Protein AF-A0A5K1CY84-F1 (afdb_monomer_lite)

pLDDT: mean 76.16, std 18.31, range [30.34, 94.0]

Sequence (134 aa):
SVDLFIMFSKNDSFKELAASRPLSEIRTTEEAEAMLSANAVKNDQGLDDEGLPDGGDPSRNSASVSLTEAEELERYIGVREEMYKKAKEYDSRIHDFEAAIRRPYFHFRPLEDHQLSNWHNYLDFIEREADFNK

Structure (mmCIF, N/CA/C/O backbone):
data_AF-A0A5K1CY84-F1
#
_entry.id   AF-A0A5K1CY84-F1
#
loop_
_atom_site.group_PDB
_atom_site.id
_atom_site.type_symbol
_atom_site.label_atom_id
_atom_site.label_alt_id
_atom_site.label_comp_id
_atom_site.label_asym_id
_atom_site.label_entity_id
_atom_site.label_seq_id
_atom_site.pdbx_PDB_ins_code
_atom_site.Cartn_x
_atom_site.Cartn_y
_atom_site.Cartn_z
_atom_site.occupancy
_atom_site.B_iso_or_equiv
_atom_site.auth_seq_id
_atom_site.auth_comp_id
_atom_site.auth_asym_id
_atom_site.auth_atom_id
_atom_site.pdbx_PDB_model_num
ATOM 1 N N . SER A 1 1 ? 3.910 6.559 -5.063 1.00 59.72 1 SER A N 1
ATOM 2 C CA . SER A 1 1 ? 3.900 7.621 -4.015 1.00 59.72 1 SER A CA 1
ATOM 3 C C . SER A 1 1 ? 2.490 8.112 -3.649 1.00 59.72 1 SER A C 1
ATOM 5 O O . SER A 1 1 ? 2.267 8.465 -2.497 1.00 59.72 1 SER A O 1
ATOM 7 N N . VAL A 1 2 ? 1.504 8.069 -4.560 1.00 61.00 2 VAL A N 1
ATOM 8 C CA . VAL A 1 2 ? 0.073 8.241 -4.215 1.00 61.00 2 VAL A CA 1
ATOM 9 C C . VAL A 1 2 ? -0.471 7.118 -3.319 1.00 61.00 2 VAL A C 1
ATOM 11 O O . VAL A 1 2 ? -1.311 7.383 -2.464 1.00 61.00 2 VAL A O 1
ATOM 14 N N . ASP A 1 3 ? 0.061 5.900 -3.443 1.00 76.44 3 ASP A N 1
ATOM 15 C CA . ASP A 1 3 ? -0.358 4.748 -2.635 1.00 76.44 3 ASP A CA 1
ATOM 16 C C . ASP A 1 3 ? -0.029 4.919 -1.150 1.00 76.44 3 ASP A C 1
ATOM 18 O O . ASP A 1 3 ? -0.885 4.666 -0.304 1.00 76.44 3 ASP A O 1
ATOM 22 N N . LEU A 1 4 ? 1.143 5.471 -0.818 1.00 76.81 4 LEU A N 1
ATOM 23 C CA . LEU A 1 4 ? 1.508 5.779 0.566 1.00 76.81 4 LEU A CA 1
ATOM 24 C C . LEU A 1 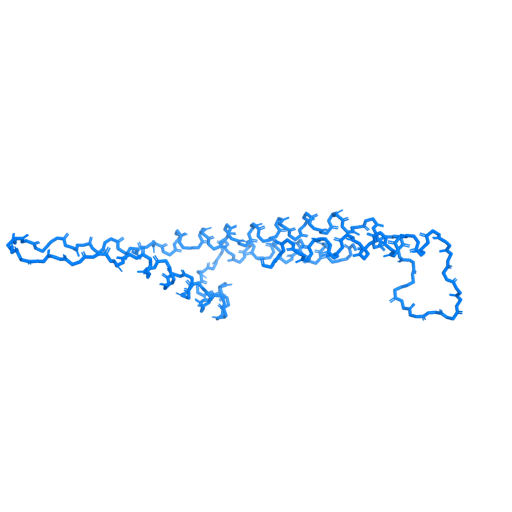4 ? 0.604 6.859 1.180 1.00 76.81 4 LEU A C 1
ATOM 26 O O . LEU A 1 4 ? 0.225 6.748 2.343 1.00 76.81 4 LEU A O 1
ATOM 30 N N . PHE A 1 5 ? 0.213 7.880 0.408 1.00 76.94 5 PHE A N 1
ATOM 31 C CA . PHE A 1 5 ? -0.726 8.909 0.873 1.00 76.94 5 PHE A CA 1
ATOM 32 C C . PHE A 1 5 ? -2.115 8.321 1.150 1.00 76.94 5 PHE A C 1
ATOM 34 O O . PHE A 1 5 ? -2.717 8.612 2.183 1.00 76.94 5 PHE A O 1
ATOM 41 N N . ILE A 1 6 ? -2.602 7.447 0.264 1.00 85.25 6 ILE A N 1
ATOM 42 C CA . ILE A 1 6 ? -3.874 6.741 0.455 1.00 85.25 6 ILE A CA 1
ATOM 43 C C . ILE A 1 6 ? -3.790 5.807 1.668 1.00 85.25 6 ILE A C 1
ATOM 45 O O . ILE A 1 6 ? -4.718 5.786 2.474 1.00 85.25 6 ILE A O 1
ATOM 49 N N . MET A 1 7 ? -2.695 5.059 1.835 1.00 85.56 7 MET A N 1
ATOM 50 C CA . MET A 1 7 ? -2.493 4.187 2.997 1.00 85.56 7 MET A CA 1
ATOM 51 C C . MET A 1 7 ? -2.433 4.978 4.305 1.00 85.56 7 MET A C 1
ATOM 53 O O . MET A 1 7 ? -3.093 4.599 5.269 1.00 85.56 7 MET A O 1
ATOM 57 N N . PHE A 1 8 ? -1.698 6.090 4.335 1.00 86.75 8 PHE A N 1
ATOM 58 C CA . PHE A 1 8 ? -1.613 6.970 5.498 1.00 86.75 8 PHE A CA 1
ATOM 59 C C . PHE A 1 8 ? -2.983 7.558 5.858 1.00 86.75 8 PHE A C 1
ATOM 61 O O . PHE A 1 8 ? -3.431 7.419 6.992 1.00 86.75 8 PHE A O 1
ATOM 68 N N . SER A 1 9 ? -3.701 8.113 4.877 1.00 88.06 9 SER A N 1
ATOM 69 C CA . SER A 1 9 ? -5.043 8.667 5.087 1.00 88.06 9 SER A CA 1
ATOM 70 C C . SER A 1 9 ? -6.042 7.612 5.575 1.00 88.06 9 SER A C 1
ATOM 72 O O . SER A 1 9 ? -6.840 7.887 6.472 1.00 88.06 9 SER A O 1
ATOM 74 N N . LYS A 1 10 ? -5.980 6.386 5.039 1.00 88.81 10 LYS A N 1
ATOM 75 C CA . LYS A 1 10 ? -6.801 5.263 5.515 1.00 88.81 10 LYS A CA 1
ATOM 76 C C . LYS A 1 10 ? -6.452 4.863 6.949 1.00 88.81 10 LYS A C 1
ATOM 78 O O . LYS A 1 10 ? -7.360 4.580 7.724 1.00 88.81 10 LYS A O 1
ATOM 83 N N . ASN A 1 11 ? -5.169 4.850 7.305 1.00 92.25 11 ASN A N 1
ATOM 84 C CA . ASN A 1 11 ? -4.719 4.548 8.661 1.00 92.25 11 ASN A CA 1
ATOM 85 C C . ASN A 1 11 ? -5.176 5.615 9.669 1.00 92.25 11 ASN A C 1
ATOM 87 O O . ASN A 1 11 ? -5.643 5.268 10.750 1.00 92.25 11 ASN A O 1
ATOM 91 N N . ASP A 1 12 ? -5.100 6.896 9.315 1.00 91.00 12 ASP A N 1
ATOM 92 C CA . ASP A 1 12 ? -5.571 7.980 10.183 1.00 91.00 12 ASP A CA 1
ATOM 93 C C . ASP A 1 12 ? -7.092 7.924 10.370 1.00 91.00 12 ASP A C 1
ATOM 95 O O . ASP A 1 12 ? -7.579 7.959 11.499 1.00 91.00 12 ASP A O 1
ATOM 99 N N . SER A 1 13 ? -7.841 7.713 9.283 1.00 90.50 13 SER A N 1
ATOM 100 C CA . SER A 1 13 ? -9.293 7.514 9.351 1.00 90.50 13 SER A CA 1
ATOM 101 C C . SER A 1 13 ? -9.668 6.302 10.212 1.00 90.50 13 SER A C 1
ATOM 103 O O . SER A 1 13 ? -10.606 6.371 11.005 1.00 90.50 13 SER A O 1
ATOM 105 N N . PHE A 1 14 ? -8.913 5.204 10.112 1.00 91.75 14 PHE A N 1
ATOM 106 C CA . PHE A 1 14 ? -9.100 4.040 10.973 1.00 91.75 14 PHE A CA 1
ATOM 107 C C . PHE A 1 14 ? -8.904 4.387 12.454 1.00 91.75 14 PHE A C 1
ATOM 109 O O . PHE A 1 14 ? -9.732 4.003 13.278 1.00 91.75 14 PHE A O 1
ATOM 116 N N . LYS A 1 15 ? -7.850 5.135 12.799 1.00 90.69 15 LYS A N 1
ATOM 117 C CA . LYS A 1 15 ? -7.570 5.543 14.185 1.00 90.69 15 LYS A CA 1
ATOM 118 C C . LYS A 1 15 ? -8.680 6.412 14.769 1.00 90.69 15 LYS A C 1
ATOM 120 O O . LYS A 1 15 ? -9.055 6.221 15.922 1.00 90.69 15 LYS A O 1
ATOM 125 N N . GLU A 1 16 ? -9.243 7.321 13.976 1.00 92.81 16 GLU A N 1
ATOM 126 C CA . GLU A 1 16 ? -10.387 8.143 14.391 1.00 92.81 16 GLU A CA 1
ATOM 127 C C . GLU A 1 16 ? -11.650 7.304 14.647 1.00 92.81 16 GLU A C 1
ATOM 129 O O . GLU A 1 16 ? -12.355 7.509 15.642 1.00 92.81 16 GLU A O 1
ATOM 134 N N . LEU A 1 17 ? -11.933 6.325 13.782 1.00 90.81 17 LEU A N 1
ATOM 135 C CA . LEU A 1 17 ? -13.053 5.401 13.976 1.00 90.81 17 LEU A CA 1
ATOM 136 C C . LEU A 1 17 ? -12.840 4.529 15.215 1.00 90.81 17 LEU A C 1
ATOM 138 O O . LEU A 1 17 ? -13.747 4.402 16.033 1.00 90.81 17 LEU A O 1
ATOM 142 N N . ALA A 1 18 ? -11.630 4.007 15.401 1.00 89.56 18 ALA A N 1
ATOM 143 C CA . ALA A 1 18 ? -11.266 3.202 16.560 1.00 89.56 18 ALA A CA 1
ATOM 144 C C . ALA A 1 18 ? -11.342 3.970 17.886 1.00 89.56 18 ALA A C 1
ATOM 146 O O . ALA A 1 18 ? -11.660 3.383 18.915 1.00 89.56 18 ALA A O 1
ATOM 147 N N . ALA A 1 19 ? -11.120 5.285 17.865 1.00 89.06 19 ALA A N 1
ATOM 148 C CA . ALA A 1 19 ? -11.267 6.137 19.040 1.00 89.06 19 ALA A CA 1
ATOM 149 C C . ALA A 1 19 ? -12.731 6.467 19.392 1.00 89.06 19 ALA A C 1
ATOM 151 O O . ALA A 1 19 ? -12.998 6.918 20.504 1.00 89.06 19 ALA A O 1
ATOM 152 N N . SER A 1 20 ? -13.676 6.292 18.460 1.00 89.62 20 SER A N 1
ATOM 153 C CA . SER A 1 20 ? -15.062 6.761 18.616 1.00 89.62 20 SER A CA 1
ATOM 154 C C . SER A 1 20 ? -16.129 5.667 18.553 1.00 89.62 20 SER A C 1
ATOM 156 O O . SER A 1 20 ? -17.262 5.921 18.969 1.00 89.62 20 SER A O 1
ATOM 158 N N . ARG A 1 21 ? -15.806 4.473 18.042 1.00 88.31 21 ARG A N 1
ATOM 159 C CA . ARG A 1 21 ? -16.764 3.390 17.775 1.00 88.31 21 ARG A CA 1
ATOM 160 C C . ARG A 1 21 ? -16.416 2.099 18.528 1.00 88.31 21 ARG A C 1
ATOM 162 O O . ARG A 1 21 ? -15.241 1.846 18.788 1.00 88.31 21 ARG A O 1
ATOM 169 N N . PRO A 1 22 ? -17.418 1.267 18.866 1.00 85.62 22 PRO A N 1
ATOM 170 C CA . PRO A 1 22 ? -17.180 -0.065 19.415 1.00 85.62 22 PRO A CA 1
ATOM 171 C C . PRO A 1 22 ? -16.571 -1.005 18.364 1.00 85.62 22 PRO A C 1
ATOM 173 O O . PRO A 1 22 ? -16.743 -0.815 17.156 1.00 85.62 22 PRO A O 1
ATOM 176 N N . LEU A 1 23 ? -15.896 -2.066 18.821 1.00 83.62 23 LEU A N 1
ATOM 177 C CA . LEU A 1 23 ? -15.175 -3.011 17.955 1.00 83.62 23 LEU A CA 1
ATOM 178 C C . LEU A 1 23 ? -16.079 -3.666 16.894 1.00 83.62 23 LEU A C 1
ATOM 180 O O . LEU A 1 23 ? -15.633 -3.934 15.778 1.00 83.62 23 LEU A O 1
ATOM 184 N N . SER A 1 24 ? -17.353 -3.887 17.221 1.00 82.69 24 SER A N 1
ATOM 185 C CA . SER A 1 24 ? -18.351 -4.488 16.330 1.00 82.69 24 SER A CA 1
ATOM 186 C C . SER A 1 24 ? -18.647 -3.665 15.070 1.00 82.69 24 SER A C 1
ATOM 188 O O . SER A 1 24 ? -19.017 -4.249 14.056 1.00 82.69 24 SER A O 1
ATOM 190 N N . GLU A 1 25 ? -18.459 -2.341 15.105 1.00 83.69 25 GLU A N 1
ATOM 191 C CA . GLU A 1 25 ? -18.667 -1.453 13.950 1.00 83.69 2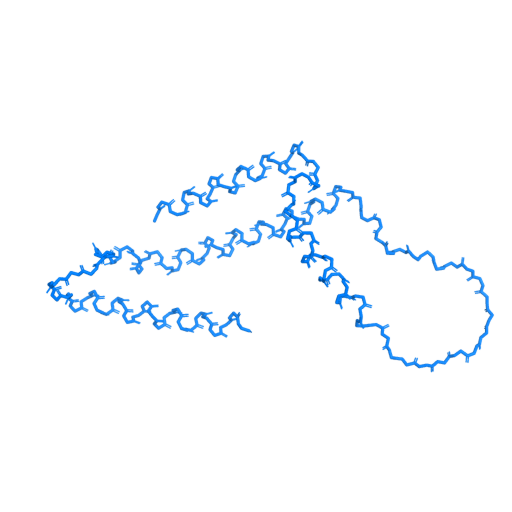5 GLU A CA 1
ATOM 192 C C . GLU A 1 25 ? -17.413 -1.312 13.071 1.00 83.69 25 GLU A C 1
ATOM 194 O O . GLU A 1 25 ? -17.522 -0.996 11.887 1.00 83.69 25 GLU A O 1
ATOM 199 N N . ILE A 1 26 ? -16.221 -1.521 13.640 1.00 85.50 26 ILE A N 1
ATOM 200 C CA . ILE A 1 26 ? -14.935 -1.248 12.971 1.00 85.50 26 ILE A CA 1
ATOM 201 C C . ILE A 1 26 ? -14.311 -2.525 12.392 1.00 85.50 26 ILE A C 1
ATOM 203 O O . ILE A 1 26 ? -13.486 -2.468 11.474 1.00 85.50 26 ILE A O 1
ATOM 207 N N . ARG A 1 27 ? -14.653 -3.692 12.942 1.00 84.12 27 ARG A N 1
ATOM 208 C CA . ARG A 1 27 ? -14.172 -4.982 12.445 1.00 84.12 27 ARG A CA 1
ATOM 209 C C . ARG A 1 27 ? -15.019 -5.441 11.263 1.00 84.12 27 ARG A C 1
ATOM 211 O O . ARG A 1 27 ? -16.246 -5.405 11.330 1.00 84.12 27 ARG A O 1
ATOM 218 N N . THR A 1 28 ? -14.381 -5.926 10.200 1.00 81.31 28 THR A N 1
ATOM 219 C CA . THR A 1 28 ? -15.125 -6.552 9.099 1.00 81.31 28 THR A CA 1
ATOM 220 C C . THR A 1 28 ? -15.606 -7.952 9.492 1.00 81.31 28 THR A C 1
ATOM 222 O O . THR A 1 28 ? -15.076 -8.591 10.405 1.00 81.31 28 THR A O 1
ATOM 225 N N . THR A 1 29 ? -16.629 -8.457 8.801 1.00 73.00 29 THR A N 1
ATOM 226 C CA . THR A 1 29 ? -17.141 -9.821 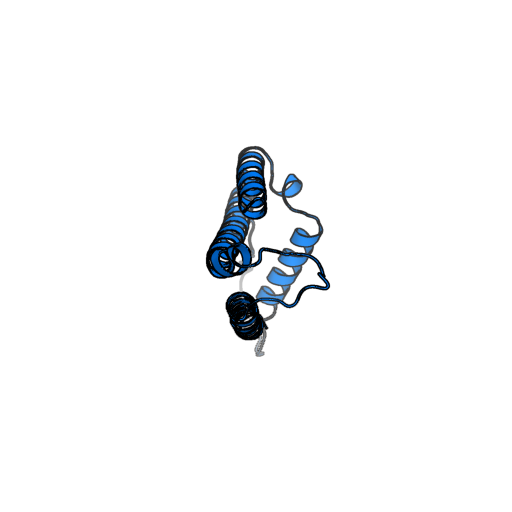9.019 1.00 73.00 29 THR A CA 1
ATOM 227 C C . THR A 1 29 ? -16.077 -10.885 8.743 1.00 73.00 29 THR A C 1
ATOM 229 O O . THR A 1 29 ? -15.968 -11.850 9.486 1.00 73.00 29 THR A O 1
ATOM 232 N N . GLU A 1 30 ? -15.228 -10.671 7.741 1.00 72.50 30 GLU A N 1
ATOM 233 C CA . GLU A 1 30 ? -14.120 -11.570 7.400 1.00 72.50 30 GLU A CA 1
ATOM 234 C C . GLU A 1 30 ? -13.047 -11.614 8.504 1.00 72.50 30 GLU A C 1
ATOM 236 O O . GLU A 1 30 ? -12.558 -12.676 8.883 1.00 72.50 30 GLU A O 1
ATOM 241 N N . GLU A 1 31 ? -12.727 -10.468 9.107 1.00 78.38 31 GLU A N 1
ATOM 242 C CA . GLU A 1 31 ? -11.759 -10.392 10.208 1.00 78.38 31 GLU A CA 1
ATOM 243 C C . GLU A 1 31 ? -12.301 -10.980 11.510 1.00 78.38 31 GLU A C 1
ATOM 245 O O . GLU A 1 31 ? -11.539 -11.505 12.325 1.00 78.38 31 GLU A O 1
ATOM 250 N N . ALA A 1 32 ? -13.621 -10.926 11.701 1.00 75.88 32 ALA A N 1
ATOM 251 C CA . ALA A 1 32 ? -14.291 -11.628 12.783 1.00 75.88 32 ALA A CA 1
ATOM 252 C C . ALA A 1 32 ? -14.080 -13.138 12.697 1.00 75.88 32 ALA A C 1
ATOM 254 O O . ALA A 1 32 ? -13.690 -13.768 13.681 1.00 75.88 32 ALA A O 1
ATOM 255 N N . GLU A 1 33 ? -14.314 -13.697 11.514 1.00 75.75 33 GLU A N 1
ATOM 256 C CA . GLU A 1 33 ? -14.176 -15.123 11.233 1.00 75.75 33 GLU A CA 1
ATOM 257 C C . GLU A 1 33 ? -12.713 -15.575 11.325 1.00 75.75 33 GLU A C 1
ATOM 259 O O . GLU A 1 33 ? -12.423 -16.596 11.953 1.00 75.75 33 GLU A O 1
ATOM 264 N N . ALA A 1 34 ? -11.773 -14.779 10.805 1.00 77.94 34 ALA A N 1
ATOM 265 C CA . ALA A 1 34 ? -10.343 -15.059 10.908 1.00 77.94 34 ALA A CA 1
ATOM 266 C C . ALA A 1 34 ? -9.856 -15.107 12.369 1.00 77.94 34 ALA A C 1
ATOM 268 O O . ALA A 1 34 ? -9.080 -15.989 12.739 1.00 77.94 34 ALA A O 1
ATOM 269 N N . MET A 1 35 ? -10.337 -14.203 13.229 1.00 69.31 35 MET A N 1
ATOM 270 C CA . MET A 1 35 ? -9.952 -14.171 14.644 1.00 69.31 35 MET A CA 1
ATOM 271 C C . MET A 1 35 ? -10.578 -15.321 15.449 1.00 69.31 35 MET A C 1
ATOM 273 O O . MET A 1 35 ? -9.936 -15.863 16.349 1.00 69.31 35 MET A O 1
ATOM 277 N N . LEU A 1 36 ? -11.804 -15.733 15.102 1.00 71.44 36 LEU A N 1
ATOM 278 C CA . LEU A 1 36 ? -12.445 -16.930 15.656 1.00 71.44 36 LEU A CA 1
ATOM 279 C C . LEU A 1 36 ? -11.681 -18.201 15.264 1.00 71.44 36 LEU A C 1
ATOM 281 O O . LEU A 1 36 ? -11.414 -19.036 16.125 1.00 71.44 36 LEU A O 1
ATOM 285 N N . SER A 1 37 ? -11.268 -18.311 13.999 1.00 70.94 37 SER A N 1
ATOM 286 C CA . SER A 1 37 ? -10.433 -19.411 13.506 1.00 70.94 37 SER A CA 1
ATOM 287 C C . SER A 1 37 ? -9.069 -19.450 14.211 1.00 70.94 37 SER A C 1
ATOM 289 O O . SER A 1 37 ? -8.660 -20.488 14.729 1.00 70.94 37 SER A O 1
ATOM 291 N N . ALA A 1 38 ? -8.402 -18.301 14.360 1.00 66.62 38 ALA A N 1
ATOM 292 C CA . ALA A 1 38 ? -7.129 -18.201 15.077 1.00 66.62 38 ALA A CA 1
ATOM 293 C C . ALA A 1 38 ? -7.243 -18.558 16.574 1.00 66.62 38 ALA A C 1
ATOM 295 O O . ALA A 1 38 ? -6.330 -19.163 17.138 1.00 66.62 38 ALA A O 1
ATOM 296 N N . ASN A 1 39 ? -8.356 -18.211 17.228 1.00 61.47 39 ASN A N 1
ATOM 297 C CA . ASN A 1 39 ? -8.615 -18.589 18.620 1.00 61.47 39 ASN A CA 1
ATOM 298 C C . ASN A 1 39 ? -8.999 -20.072 18.769 1.00 61.47 39 ASN A C 1
ATOM 300 O O . ASN A 1 39 ? -8.633 -20.685 19.769 1.00 61.47 39 ASN A O 1
ATOM 304 N N . ALA A 1 40 ? -9.673 -20.666 17.779 1.00 59.97 40 ALA A N 1
ATOM 305 C CA . ALA A 1 40 ? -9.950 -22.102 17.750 1.00 59.97 40 ALA A CA 1
ATOM 306 C C . ALA A 1 40 ? -8.653 -22.925 17.653 1.00 59.97 40 ALA A C 1
ATOM 308 O O . ALA A 1 40 ? -8.482 -23.877 18.406 1.00 59.97 40 ALA A O 1
ATOM 309 N N . VAL A 1 41 ? -7.695 -22.497 16.821 1.00 55.25 41 VAL A N 1
ATOM 310 C CA . VAL A 1 41 ? -6.372 -23.142 16.700 1.00 55.25 41 VAL A CA 1
ATOM 311 C C . VAL A 1 41 ? -5.551 -23.032 17.995 1.00 55.25 41 VAL A C 1
ATOM 313 O O . VAL A 1 41 ? -4.840 -23.965 18.358 1.00 55.25 41 VAL A O 1
ATOM 316 N N . LYS A 1 42 ? -5.669 -21.925 18.742 1.00 52.97 42 LYS A N 1
ATOM 317 C CA . LYS A 1 42 ? -5.001 -21.765 20.051 1.00 52.97 42 LYS A CA 1
ATOM 318 C C . LYS A 1 42 ? -5.572 -22.670 21.145 1.00 52.97 42 LYS A C 1
ATOM 320 O O . LYS A 1 42 ? -4.842 -23.014 22.068 1.00 52.97 42 LYS A O 1
ATOM 325 N N . ASN A 1 43 ? -6.846 -23.044 21.047 1.00 49.28 43 ASN A N 1
ATOM 326 C CA . ASN A 1 43 ? -7.500 -23.915 22.024 1.00 49.28 43 ASN A CA 1
ATOM 327 C C . ASN A 1 43 ? -7.288 -25.415 21.746 1.00 49.28 43 ASN A C 1
ATOM 329 O O . ASN A 1 43 ? -7.585 -26.220 22.624 1.00 49.28 43 ASN A O 1
ATOM 333 N N . ASP A 1 44 ? -6.775 -25.789 20.570 1.00 43.56 44 ASP A N 1
ATOM 334 C CA . ASP A 1 44 ? -6.604 -27.190 20.149 1.00 43.56 44 ASP A CA 1
ATOM 335 C C . ASP A 1 44 ? -5.211 -27.771 20.478 1.00 43.56 44 ASP A C 1
ATOM 337 O O . ASP A 1 44 ? -5.044 -28.980 20.572 1.00 43.56 44 ASP A O 1
ATOM 341 N N . GLN A 1 45 ? -4.201 -26.938 20.772 1.00 43.44 45 GLN A N 1
ATOM 342 C CA . GLN A 1 45 ? -2.858 -27.407 21.172 1.00 43.44 45 GLN A CA 1
ATOM 343 C C . GLN A 1 45 ? -2.737 -27.811 22.657 1.00 43.44 45 GLN A C 1
ATOM 345 O O . GLN A 1 45 ? -1.707 -27.586 23.291 1.00 43.44 45 GLN A O 1
ATOM 350 N N . GLY A 1 46 ? -3.787 -28.387 23.242 1.00 45.44 46 GLY A N 1
ATOM 351 C CA . GLY A 1 46 ? -3.857 -28.620 24.684 1.00 45.44 46 GLY A CA 1
ATOM 352 C C . GLY A 1 46 ? -4.523 -29.915 25.123 1.00 45.44 46 GLY A C 1
ATOM 353 O O . GLY A 1 46 ? -5.132 -29.898 26.185 1.00 45.44 46 GLY A O 1
ATOM 354 N N . LEU A 1 47 ? -4.451 -31.008 24.361 1.00 45.00 47 LEU A N 1
ATOM 355 C CA . LEU A 1 47 ? -4.941 -32.316 24.813 1.00 45.00 47 LEU A CA 1
ATOM 356 C C . LEU A 1 47 ? -4.101 -33.454 24.219 1.00 45.00 47 LEU A C 1
ATOM 358 O O . LEU A 1 47 ? -4.257 -33.734 23.045 1.00 45.00 47 LEU A O 1
ATOM 362 N N . ASP A 1 48 ? -3.243 -34.051 25.054 1.00 38.44 48 ASP A N 1
ATOM 363 C CA . ASP A 1 48 ? -2.719 -35.435 25.056 1.00 38.44 48 ASP A CA 1
ATOM 364 C C . ASP A 1 48 ? -1.991 -35.547 26.426 1.00 38.44 48 ASP A C 1
ATOM 366 O O . ASP A 1 48 ? -1.042 -34.806 26.669 1.00 38.44 48 ASP A O 1
ATOM 370 N N . ASP A 1 49 ? -2.435 -36.249 27.471 1.00 39.09 49 ASP A N 1
ATOM 371 C CA . ASP A 1 49 ? -2.627 -37.696 27.598 1.00 39.09 49 ASP A CA 1
ATOM 372 C C . ASP A 1 49 ? -3.378 -38.019 28.922 1.00 39.09 49 ASP A C 1
ATOM 374 O O . ASP A 1 49 ? -3.377 -37.238 29.877 1.00 39.09 49 ASP A O 1
ATOM 378 N N . GLU A 1 50 ? -4.044 -39.171 28.935 1.00 42.06 50 GLU A N 1
ATOM 379 C CA . GLU A 1 50 ? -5.110 -39.659 29.825 1.00 42.06 50 GLU A CA 1
ATOM 380 C C . GLU A 1 50 ? -4.713 -40.063 31.266 1.00 42.06 50 GLU A C 1
ATOM 382 O O . GLU A 1 50 ? -3.707 -40.731 31.500 1.00 42.06 50 GLU A O 1
ATOM 387 N N . GLY A 1 51 ? -5.612 -39.794 32.230 1.00 30.34 51 GLY A N 1
ATOM 388 C CA . GLY A 1 51 ? -5.631 -40.447 33.548 1.00 30.34 51 GLY A CA 1
ATOM 389 C C . GLY A 1 51 ? -6.557 -39.794 34.595 1.00 30.34 51 GLY A C 1
ATOM 390 O O . GLY A 1 51 ? -6.145 -38.878 35.300 1.00 30.34 51 GLY A O 1
ATOM 391 N N . LEU A 1 52 ? -7.790 -40.297 34.754 1.00 37.78 52 LEU A N 1
ATOM 392 C CA . LEU A 1 52 ? -8.676 -40.096 35.932 1.00 37.78 52 LEU A CA 1
ATOM 393 C C . LEU A 1 52 ? -8.786 -41.423 36.735 1.00 37.78 52 LEU A C 1
ATOM 395 O O . LEU A 1 52 ? -8.419 -42.452 36.160 1.00 37.78 52 LEU A O 1
ATOM 399 N N . PRO A 1 53 ? -9.328 -41.498 37.984 1.00 56.25 53 PRO A N 1
ATOM 400 C CA . PRO A 1 53 ? -10.185 -40.553 38.740 1.00 56.25 53 PRO A CA 1
ATOM 401 C C . PRO A 1 53 ? -9.590 -40.165 40.127 1.00 56.25 53 PRO A C 1
ATOM 403 O O . PRO A 1 53 ? -8.618 -40.762 40.566 1.00 56.25 53 PRO A O 1
ATOM 406 N N . ASP A 1 54 ? -10.009 -39.138 40.873 1.00 40.03 54 ASP A N 1
ATOM 407 C CA . ASP A 1 54 ? -11.284 -38.971 41.588 1.00 40.03 54 ASP A CA 1
ATOM 408 C C . ASP A 1 54 ? -11.165 -37.734 42.525 1.00 40.03 54 ASP A C 1
ATOM 410 O O . ASP A 1 54 ? -10.084 -37.466 43.050 1.00 40.03 54 ASP A O 1
ATOM 414 N N . GLY A 1 55 ? -12.282 -37.044 42.785 1.00 39.12 55 GLY A N 1
ATOM 415 C CA . GLY A 1 55 ? -12.516 -36.276 44.019 1.00 39.12 55 GLY A CA 1
ATOM 416 C C . GLY A 1 55 ? -12.048 -34.811 44.128 1.00 39.12 55 GLY A C 1
ATOM 417 O O . GLY A 1 55 ? -10.936 -34.546 44.573 1.00 39.12 55 GLY A O 1
ATOM 418 N N . GLY A 1 56 ? -12.978 -33.858 43.938 1.00 36.34 56 GLY A N 1
ATOM 419 C CA . GLY A 1 56 ? -13.015 -32.619 44.742 1.00 36.34 56 GLY A CA 1
ATOM 420 C C . GLY A 1 56 ? -13.061 -31.262 44.016 1.00 36.34 56 GLY A C 1
ATOM 421 O O . GLY A 1 56 ? -12.043 -30.780 43.541 1.00 36.34 56 GLY A O 1
ATOM 422 N N . ASP A 1 57 ? -14.232 -30.616 44.110 1.00 39.50 57 ASP A N 1
ATOM 423 C CA . ASP A 1 57 ? -14.529 -29.163 44.042 1.00 39.50 57 ASP A CA 1
ATOM 424 C C . ASP A 1 57 ? -14.573 -28.451 42.656 1.00 39.50 57 ASP A C 1
ATOM 426 O O . ASP A 1 57 ? -13.605 -28.480 41.890 1.00 39.50 57 ASP A O 1
ATOM 430 N N . PRO A 1 58 ? -15.685 -27.762 42.293 1.00 47.88 58 PRO A N 1
ATOM 431 C CA . PRO A 1 58 ? -15.836 -27.073 41.027 1.00 47.88 58 PRO A CA 1
ATOM 432 C C . PRO A 1 58 ? -15.276 -25.657 41.166 1.00 47.88 58 PRO A C 1
ATOM 434 O O . PRO A 1 58 ? -15.981 -24.715 41.508 1.00 47.88 58 PRO A O 1
ATOM 437 N N . SER A 1 59 ? -14.000 -25.480 40.849 1.00 44.69 59 SER A N 1
ATOM 438 C CA . SER A 1 59 ? -13.465 -24.147 40.556 1.00 44.69 59 SER A CA 1
ATOM 439 C C . SER A 1 59 ? -12.695 -24.174 39.249 1.00 44.69 59 SER A C 1
ATOM 441 O O . SER A 1 59 ? -11.565 -23.714 39.125 1.00 44.69 59 SER A O 1
ATOM 443 N N . ARG A 1 60 ? -13.347 -24.722 38.220 1.00 41.59 60 ARG A N 1
ATOM 444 C CA . ARG A 1 60 ? -13.001 -24.421 36.834 1.00 41.59 60 ARG A CA 1
ATOM 445 C C . ARG A 1 60 ? -13.795 -23.194 36.396 1.00 41.59 60 ARG A C 1
ATOM 447 O O . ARG A 1 60 ? -14.580 -23.254 35.459 1.00 41.59 60 ARG A O 1
ATOM 454 N N . ASN A 1 61 ? -13.558 -22.069 37.070 1.00 42.22 61 ASN A N 1
ATOM 455 C CA . ASN A 1 61 ? -13.655 -20.774 36.407 1.00 42.22 61 ASN A CA 1
ATOM 456 C C . ASN A 1 61 ? -12.484 -20.792 35.413 1.00 42.22 61 ASN A C 1
ATOM 458 O O . ASN A 1 61 ? -11.361 -20.448 35.754 1.00 42.22 61 ASN A O 1
ATOM 462 N N . SER A 1 62 ? -12.599 -21.399 34.231 1.00 44.22 62 SER A N 1
ATOM 463 C CA . SER A 1 62 ? -13.158 -20.729 33.056 1.00 44.22 62 SER A CA 1
ATOM 464 C C . SER A 1 62 ? -12.798 -19.241 33.022 1.00 44.22 62 SER A C 1
ATOM 466 O O . SER A 1 62 ? -13.607 -18.399 32.660 1.00 44.22 62 SER A O 1
ATOM 468 N N . ALA A 1 63 ? -11.549 -18.922 33.360 1.00 38.59 63 ALA A N 1
ATOM 469 C CA . ALA A 1 63 ? -10.882 -17.682 32.998 1.00 38.59 63 ALA A CA 1
ATOM 470 C C . ALA A 1 63 ? -10.535 -17.664 31.496 1.00 38.59 63 ALA A C 1
ATOM 472 O O . ALA A 1 63 ? -9.588 -17.006 31.074 1.00 38.59 63 ALA A O 1
ATOM 473 N N . SER A 1 64 ? -11.310 -18.373 30.666 1.00 43.19 64 SER A N 1
ATOM 474 C CA . SER A 1 64 ? -11.419 -18.076 29.248 1.00 43.19 64 SER A CA 1
ATOM 475 C C . SER A 1 64 ? -12.200 -16.768 29.113 1.00 43.19 64 SER A C 1
ATOM 477 O O . SER A 1 64 ? -13.390 -16.747 28.815 1.00 43.19 64 SER A O 1
ATOM 479 N N . VAL A 1 65 ? -11.482 -15.679 29.373 1.00 51.88 65 VAL A N 1
ATOM 480 C CA . VAL A 1 65 ? -11.456 -14.550 28.450 1.00 51.88 65 VAL A CA 1
ATOM 481 C C . VAL A 1 65 ? -12.828 -13.890 28.271 1.00 51.88 65 VAL A C 1
ATOM 483 O O . VAL A 1 65 ? -13.369 -13.815 27.177 1.00 51.88 65 VAL A O 1
ATOM 486 N N . SER A 1 66 ? -13.375 -13.316 29.340 1.00 53.06 66 SER A N 1
ATOM 487 C CA . SER A 1 66 ? -14.126 -12.069 29.177 1.00 53.06 66 SER A CA 1
ATOM 488 C C . SER A 1 66 ? -13.100 -10.938 29.121 1.00 53.06 66 SER A C 1
ATOM 490 O O . SER A 1 66 ? -12.939 -10.193 30.088 1.00 53.06 66 SER A O 1
ATOM 492 N N . LEU A 1 67 ? -12.324 -10.878 28.034 1.00 58.88 67 LEU A N 1
ATOM 493 C CA . LEU A 1 67 ? -11.587 -9.656 27.738 1.00 58.88 67 LEU A CA 1
ATOM 494 C C . LEU A 1 67 ? -12.647 -8.575 27.571 1.00 58.88 67 LEU A C 1
ATOM 496 O O . LEU A 1 67 ? -13.638 -8.764 26.864 1.00 58.88 67 LEU A O 1
ATOM 500 N N . THR A 1 68 ? -12.498 -7.494 28.321 1.00 79.06 68 THR A N 1
ATOM 501 C CA . THR A 1 68 ? -13.424 -6.376 28.209 1.00 79.06 68 THR A CA 1
ATOM 502 C C . THR A 1 68 ? -13.367 -5.863 26.773 1.00 79.06 68 THR A C 1
ATOM 504 O O . THR A 1 68 ? -12.311 -5.887 26.141 1.00 79.06 68 THR A O 1
ATOM 507 N N . GLU A 1 69 ? -14.497 -5.405 26.239 1.00 79.62 69 GLU A N 1
ATOM 508 C CA . GLU A 1 69 ? -14.591 -4.893 24.864 1.00 79.62 69 GLU A CA 1
ATOM 509 C C . GLU A 1 69 ? -13.491 -3.858 24.548 1.00 79.62 69 GLU A C 1
ATOM 511 O O . GLU A 1 69 ? -12.962 -3.820 23.439 1.00 79.62 69 GLU A O 1
ATOM 516 N N . ALA A 1 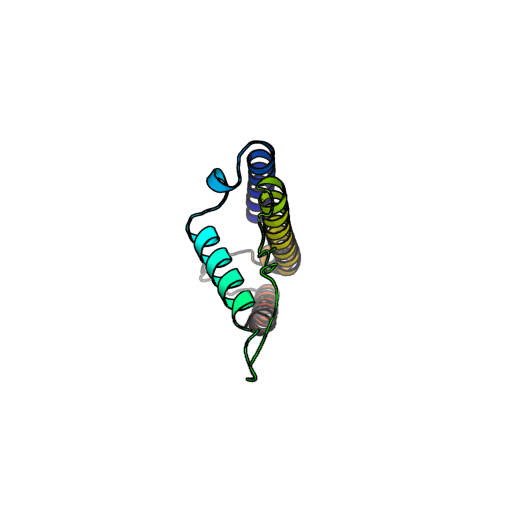70 ? -13.077 -3.082 25.556 1.00 81.88 70 ALA A N 1
ATOM 517 C CA . ALA A 1 70 ? -11.959 -2.147 25.479 1.00 81.88 70 ALA A CA 1
ATOM 518 C C . ALA A 1 70 ? -10.602 -2.832 25.231 1.00 81.88 70 ALA A C 1
ATOM 520 O O . ALA A 1 70 ? -9.846 -2.399 24.365 1.00 81.88 70 ALA A O 1
ATOM 521 N N . GLU A 1 71 ? -10.294 -3.918 25.943 1.00 86.00 71 GLU A N 1
ATOM 522 C CA . GLU A 1 71 ? -9.051 -4.671 25.743 1.00 86.00 71 GLU A CA 1
ATOM 523 C C . GLU A 1 71 ? -9.049 -5.405 24.394 1.00 86.00 71 GLU A C 1
ATOM 525 O O . GLU A 1 71 ? -7.999 -5.566 23.768 1.00 86.00 71 GLU A O 1
ATOM 530 N N . GLU A 1 72 ? -10.209 -5.883 23.928 1.00 85.31 72 GLU A N 1
ATOM 531 C CA . GLU A 1 72 ? -10.338 -6.472 22.589 1.00 85.31 72 GLU A CA 1
ATOM 532 C C . GLU A 1 72 ? -10.090 -5.440 21.487 1.00 85.31 72 GLU A C 1
ATOM 534 O O . GLU A 1 72 ? -9.375 -5.725 20.521 1.00 85.31 72 GLU A O 1
ATOM 539 N N . LEU A 1 73 ? -10.638 -4.236 21.658 1.00 85.94 73 LEU A N 1
ATOM 540 C CA . LEU A 1 73 ? -10.438 -3.115 20.751 1.00 85.94 73 LEU A CA 1
ATOM 541 C C . LEU A 1 73 ? -8.969 -2.681 20.709 1.00 85.94 73 LEU A C 1
ATOM 543 O O . LEU A 1 73 ? -8.423 -2.518 19.620 1.00 85.94 73 LEU A O 1
ATOM 547 N N . GLU A 1 74 ? -8.304 -2.564 21.860 1.00 88.12 74 GLU A N 1
ATOM 548 C CA . GLU A 1 74 ? -6.879 -2.218 21.929 1.00 88.12 74 GLU A CA 1
ATOM 549 C C . GLU A 1 74 ? -6.009 -3.247 21.195 1.00 88.12 74 GLU A C 1
ATOM 551 O O . GLU A 1 74 ? -5.147 -2.881 20.392 1.00 88.12 74 GLU A O 1
ATOM 556 N N . ARG A 1 75 ? -6.283 -4.546 21.381 1.00 88.19 75 ARG A N 1
ATOM 557 C CA . ARG A 1 75 ? -5.584 -5.596 20.625 1.00 88.19 75 ARG A CA 1
ATOM 558 C C . ARG A 1 75 ? -5.825 -5.485 19.125 1.00 88.19 75 ARG A C 1
ATOM 560 O O . ARG A 1 75 ? -4.885 -5.646 18.351 1.00 88.19 75 ARG A O 1
ATOM 567 N N . TYR A 1 76 ? -7.060 -5.223 18.705 1.00 87.31 76 TYR A N 1
ATOM 568 C CA . TYR A 1 76 ? -7.392 -5.069 17.290 1.00 87.31 76 TYR A CA 1
ATOM 569 C C . TYR A 1 76 ? -6.688 -3.859 16.659 1.00 87.31 76 TYR A C 1
ATOM 571 O O . TYR A 1 76 ? -6.132 -3.978 15.565 1.00 87.31 76 TYR A O 1
ATOM 579 N N . ILE A 1 77 ? -6.636 -2.726 17.367 1.00 90.38 77 ILE A N 1
ATOM 580 C CA . ILE A 1 77 ? -5.861 -1.551 16.949 1.00 90.38 77 ILE A CA 1
ATOM 581 C C . ILE A 1 77 ? -4.384 -1.921 16.802 1.00 90.38 77 ILE A C 1
ATOM 583 O O . ILE A 1 77 ? -3.800 -1.645 15.757 1.00 90.38 77 ILE A O 1
ATOM 587 N N . GLY A 1 78 ? -3.797 -2.604 17.789 1.00 89.75 78 GLY A N 1
ATOM 588 C CA . GLY A 1 78 ? -2.394 -3.022 17.740 1.00 89.75 78 GLY A CA 1
ATOM 589 C C . GLY A 1 78 ? -2.065 -3.891 16.521 1.00 89.75 78 GLY A C 1
ATOM 590 O O . GLY A 1 78 ? -1.084 -3.632 15.824 1.00 89.75 78 GLY A O 1
ATOM 591 N N . VAL A 1 79 ? -2.920 -4.869 16.200 1.00 88.75 79 VAL A N 1
ATOM 592 C CA . VAL A 1 79 ? -2.757 -5.709 14.998 1.00 88.75 79 VAL A CA 1
ATOM 593 C C . VAL A 1 79 ? -2.801 -4.859 13.723 1.00 88.75 79 VAL A C 1
ATOM 595 O O . VAL A 1 79 ? -1.947 -5.006 12.848 1.00 88.75 79 VAL A O 1
ATOM 598 N N . ARG A 1 80 ? -3.763 -3.936 13.616 1.00 88.50 80 ARG A N 1
ATOM 599 C CA . ARG A 1 80 ? -3.894 -3.032 12.462 1.00 88.50 80 ARG A CA 1
ATOM 600 C C . ARG A 1 80 ? -2.689 -2.110 12.296 1.00 88.50 80 ARG A C 1
ATOM 602 O O . ARG A 1 80 ? -2.222 -1.916 11.173 1.00 88.50 80 ARG A O 1
ATOM 609 N N . GLU A 1 81 ? -2.164 -1.572 13.391 1.00 91.06 81 GLU A N 1
ATOM 610 C CA . GLU A 1 81 ? -0.967 -0.732 13.371 1.00 91.06 81 GLU A CA 1
ATOM 611 C C . GLU A 1 81 ? 0.278 -1.510 12.936 1.00 91.06 81 GLU A C 1
ATOM 613 O O . GLU A 1 81 ? 1.082 -0.996 12.153 1.00 91.06 81 GLU A O 1
ATOM 618 N N . GLU A 1 82 ? 0.431 -2.757 13.386 1.00 90.25 82 GLU A N 1
ATOM 619 C CA . GLU A 1 82 ? 1.527 -3.623 12.951 1.00 90.25 82 GLU A CA 1
ATOM 620 C C . GLU A 1 82 ? 1.452 -3.903 11.443 1.00 90.25 82 GLU A C 1
ATOM 622 O O . GLU A 1 82 ? 2.463 -3.798 10.743 1.00 90.25 82 GLU A O 1
ATOM 627 N N . MET A 1 83 ? 0.255 -4.191 10.918 1.00 86.75 83 MET A N 1
ATOM 628 C CA . MET A 1 83 ? 0.039 -4.372 9.478 1.00 86.75 83 MET A CA 1
ATOM 629 C C . MET A 1 83 ? 0.409 -3.115 8.688 1.00 86.75 83 MET A C 1
ATOM 631 O O . MET A 1 83 ? 1.131 -3.202 7.694 1.00 86.75 83 MET A O 1
ATOM 635 N N . TYR A 1 84 ? -0.035 -1.940 9.145 1.00 89.12 84 TYR A N 1
ATOM 636 C CA . TYR A 1 84 ? 0.314 -0.668 8.513 1.00 89.12 84 TYR A CA 1
ATOM 637 C C . TYR A 1 84 ? 1.828 -0.424 8.524 1.00 89.12 84 TYR A C 1
ATOM 639 O O . TYR A 1 84 ? 2.401 -0.014 7.513 1.00 89.12 84 TYR A O 1
ATOM 647 N N . LYS A 1 85 ? 2.502 -0.715 9.642 1.00 91.12 85 LYS A N 1
ATOM 648 C CA . LYS A 1 85 ? 3.957 -0.579 9.752 1.00 91.12 85 LYS A CA 1
ATOM 649 C C . LYS A 1 85 ? 4.682 -1.477 8.749 1.00 91.12 85 LYS A C 1
ATOM 651 O O . LYS A 1 85 ? 5.561 -0.980 8.048 1.00 91.12 85 LYS A O 1
ATOM 656 N N . LYS A 1 86 ? 4.288 -2.752 8.640 1.00 89.38 86 LYS A N 1
ATOM 657 C CA . LYS A 1 86 ? 4.854 -3.696 7.661 1.00 89.38 86 LYS A CA 1
ATOM 658 C C . LYS A 1 86 ? 4.646 -3.207 6.228 1.00 89.38 86 LYS A C 1
ATOM 660 O O . LYS A 1 86 ? 5.595 -3.178 5.452 1.00 89.38 86 LYS A O 1
ATOM 665 N N . ALA A 1 87 ? 3.438 -2.749 5.898 1.00 87.62 87 ALA A N 1
ATOM 666 C CA . ALA A 1 87 ? 3.132 -2.213 4.574 1.00 87.62 87 ALA A CA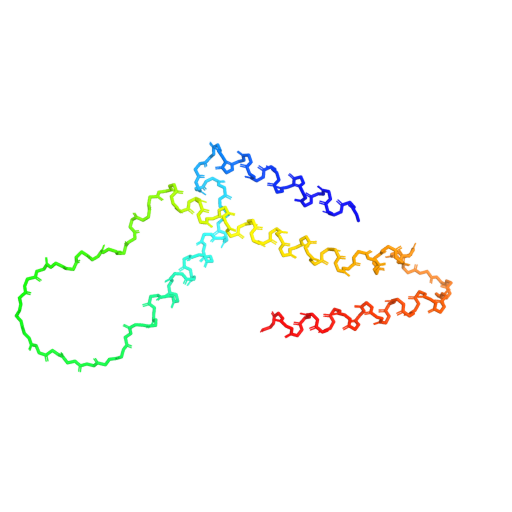 1
ATOM 667 C C . ALA A 1 87 ? 3.966 -0.965 4.243 1.00 87.62 87 ALA A C 1
ATOM 669 O O . ALA A 1 87 ? 4.496 -0.852 3.142 1.00 87.62 87 ALA A O 1
ATOM 670 N N . LYS A 1 88 ? 4.138 -0.049 5.203 1.00 89.75 88 LYS A N 1
ATOM 671 C CA . LYS A 1 88 ? 4.966 1.153 5.033 1.00 89.75 88 LYS A CA 1
ATOM 672 C C . LYS A 1 88 ? 6.451 0.823 4.859 1.00 89.75 88 LYS A C 1
ATOM 674 O O . LYS A 1 88 ? 7.139 1.467 4.067 1.00 89.75 88 LYS A O 1
ATOM 679 N N . GLU A 1 89 ? 6.958 -0.144 5.616 1.00 90.69 89 GLU A N 1
ATOM 680 C CA . GLU A 1 89 ? 8.341 -0.606 5.490 1.00 90.69 89 GLU A CA 1
ATOM 681 C C . GLU A 1 89 ? 8.575 -1.244 4.120 1.00 90.69 89 GLU A C 1
ATOM 683 O O . GLU A 1 89 ? 9.549 -0.913 3.449 1.00 90.69 89 GLU A O 1
ATOM 688 N N . TYR A 1 90 ? 7.640 -2.075 3.664 1.00 88.00 90 TYR A N 1
ATOM 689 C CA . TYR A 1 90 ? 7.689 -2.666 2.334 1.00 88.00 90 TYR A CA 1
ATOM 690 C C . TYR A 1 90 ? 7.628 -1.609 1.218 1.00 88.00 90 TYR A C 1
ATOM 692 O O . TYR A 1 90 ? 8.489 -1.619 0.341 1.00 88.00 90 TYR A O 1
ATOM 700 N N . ASP A 1 91 ? 6.698 -0.646 1.294 1.00 88.50 91 ASP A N 1
ATOM 701 C CA . ASP A 1 91 ? 6.609 0.497 0.364 1.00 88.50 91 ASP A CA 1
ATOM 702 C C . ASP A 1 91 ? 7.951 1.238 0.267 1.00 88.50 91 ASP A C 1
ATOM 704 O O . ASP A 1 91 ? 8.441 1.509 -0.825 1.00 88.50 91 ASP A O 1
ATOM 708 N N . SER A 1 92 ? 8.614 1.461 1.407 1.00 90.00 92 SER A N 1
ATOM 709 C CA . SER A 1 92 ? 9.929 2.116 1.448 1.00 90.00 92 SER A CA 1
ATOM 710 C C . SER A 1 92 ? 11.023 1.304 0.747 1.00 90.00 92 SER A C 1
ATOM 712 O O . SER A 1 92 ? 11.935 1.885 0.168 1.00 90.00 92 SER A O 1
ATOM 714 N N . ARG A 1 93 ? 10.946 -0.032 0.779 1.00 90.94 93 ARG A N 1
ATOM 715 C CA . ARG A 1 93 ? 11.921 -0.923 0.127 1.00 90.94 93 ARG A CA 1
ATOM 716 C C . ARG A 1 93 ? 11.734 -0.977 -1.385 1.00 90.94 93 ARG A C 1
ATOM 718 O O . ARG A 1 93 ? 12.722 -1.102 -2.104 1.00 90.94 93 ARG A O 1
ATOM 725 N N . ILE A 1 94 ? 10.491 -0.876 -1.860 1.00 90.69 94 ILE A N 1
ATOM 726 C CA . ILE A 1 94 ? 10.182 -0.911 -3.296 1.00 90.69 94 ILE A CA 1
ATOM 727 C C . ILE A 1 94 ? 10.200 0.473 -3.958 1.00 90.69 94 ILE A C 1
ATOM 729 O O . ILE A 1 94 ? 10.298 0.562 -5.181 1.00 90.69 94 ILE A O 1
ATOM 733 N N . HIS A 1 95 ? 10.142 1.545 -3.160 1.00 90.25 95 HIS A N 1
ATOM 734 C CA . HIS A 1 95 ? 9.976 2.921 -3.625 1.00 90.25 95 HIS A CA 1
ATOM 735 C C . HIS A 1 95 ? 10.945 3.314 -4.744 1.00 90.25 95 HIS A C 1
ATOM 737 O O . HIS A 1 95 ? 10.526 3.849 -5.772 1.00 90.25 95 HIS A O 1
ATOM 743 N N . ASP A 1 96 ? 12.235 3.030 -4.561 1.00 90.31 96 ASP A N 1
ATOM 744 C CA . ASP A 1 96 ? 13.272 3.415 -5.519 1.00 90.31 96 ASP A CA 1
ATOM 745 C C . ASP A 1 96 ? 13.148 2.640 -6.839 1.00 90.31 96 ASP A C 1
ATOM 747 O O . ASP A 1 96 ? 13.345 3.214 -7.916 1.00 90.31 96 ASP A O 1
ATOM 751 N N . PHE A 1 97 ? 12.748 1.364 -6.775 1.00 92.50 97 PHE A N 1
ATOM 752 C CA . PHE A 1 97 ? 12.489 0.559 -7.968 1.00 92.50 97 PHE A CA 1
ATOM 753 C C . PHE A 1 97 ? 11.316 1.126 -8.765 1.00 92.50 97 PHE A C 1
ATOM 755 O O . PHE A 1 97 ? 11.425 1.285 -9.983 1.00 92.50 97 PHE A O 1
ATOM 762 N N . GLU A 1 98 ? 10.215 1.470 -8.089 1.00 90.12 98 GLU A N 1
ATOM 763 C CA . GLU A 1 98 ? 9.034 2.055 -8.728 1.00 90.12 98 GLU A CA 1
ATOM 764 C C . GLU A 1 98 ? 9.318 3.445 -9.302 1.00 90.12 98 GLU A C 1
ATOM 766 O O . GLU A 1 98 ? 8.905 3.750 -10.421 1.00 90.12 98 GLU A O 1
ATOM 771 N N . ALA A 1 99 ? 10.080 4.276 -8.588 1.00 88.94 99 ALA A N 1
ATOM 772 C CA . ALA A 1 99 ? 10.472 5.603 -9.054 1.00 88.94 99 ALA A CA 1
ATOM 773 C C . ALA A 1 99 ? 11.348 5.550 -10.323 1.00 88.94 99 ALA A C 1
ATOM 775 O O . ALA A 1 99 ? 11.283 6.450 -11.168 1.00 88.94 99 ALA A O 1
ATOM 776 N N . ALA A 1 100 ? 12.145 4.490 -10.493 1.00 88.81 100 ALA A N 1
ATOM 777 C CA . A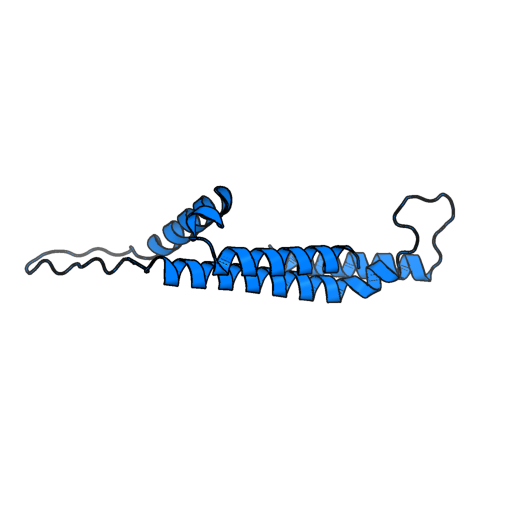LA A 1 100 ? 12.950 4.261 -11.691 1.00 88.81 100 ALA A CA 1
ATOM 778 C C . ALA A 1 100 ? 12.124 3.762 -12.900 1.00 88.81 100 ALA A C 1
ATOM 780 O O . ALA A 1 100 ? 12.551 3.907 -14.057 1.00 88.81 100 ALA A O 1
ATOM 781 N N . ILE A 1 101 ? 10.915 3.233 -12.678 1.00 86.94 101 ILE A N 1
ATOM 782 C CA . ILE A 1 101 ? 10.010 2.780 -13.741 1.00 86.94 101 ILE A CA 1
ATOM 783 C C . ILE A 1 101 ? 9.256 3.981 -14.326 1.00 86.94 101 ILE A C 1
ATOM 785 O O . ILE A 1 101 ? 8.213 4.420 -13.856 1.00 86.94 101 ILE A O 1
ATOM 789 N N . ARG A 1 102 ? 9.771 4.510 -15.438 1.00 82.62 102 ARG A N 1
ATOM 790 C CA . ARG A 1 102 ? 9.188 5.688 -16.114 1.00 82.62 102 ARG A CA 1
ATOM 791 C C . ARG A 1 102 ? 7.996 5.385 -17.023 1.00 82.62 102 ARG A C 1
ATOM 793 O O . ARG A 1 102 ? 7.324 6.308 -17.477 1.00 82.62 102 ARG A O 1
ATOM 800 N N . ARG A 1 103 ? 7.781 4.115 -17.371 1.00 85.88 103 ARG A N 1
ATOM 801 C CA . ARG A 1 103 ? 6.759 3.673 -18.332 1.00 85.88 103 ARG A CA 1
ATOM 802 C C . ARG A 1 103 ? 5.994 2.492 -17.733 1.00 85.88 103 ARG A C 1
ATOM 804 O O . ARG A 1 103 ? 6.393 1.356 -17.965 1.00 85.88 103 ARG A O 1
ATOM 811 N N . PRO A 1 104 ? 4.914 2.741 -16.972 1.00 83.00 104 PRO A N 1
ATOM 812 C CA . PRO A 1 104 ? 4.132 1.682 -16.326 1.00 83.00 104 PRO A CA 1
ATOM 813 C C . PRO A 1 104 ? 3.244 0.892 -17.308 1.00 83.00 104 PRO A C 1
ATOM 815 O O . PRO A 1 104 ? 2.430 0.075 -16.897 1.00 83.00 104 PRO A O 1
ATOM 818 N N . TYR A 1 105 ? 3.367 1.147 -18.611 1.00 86.19 105 TYR A N 1
ATOM 819 C CA . TYR A 1 105 ? 2.600 0.512 -19.675 1.00 86.19 105 TYR A CA 1
ATOM 820 C C . TYR A 1 105 ? 3.529 0.033 -20.789 1.00 86.19 105 TYR A C 1
ATOM 822 O O . TYR A 1 105 ? 4.642 0.538 -20.965 1.00 86.19 105 TYR A O 1
ATOM 830 N N . PHE A 1 106 ? 3.046 -0.927 -21.578 1.00 84.12 106 PHE A N 1
ATOM 831 C CA . PHE A 1 106 ? 3.786 -1.457 -22.715 1.00 84.12 106 PHE A CA 1
ATOM 832 C C . PHE A 1 106 ? 4.080 -0.364 -23.751 1.00 84.12 106 PHE A C 1
ATOM 834 O O . PHE A 1 106 ? 3.191 0.382 -24.164 1.00 84.12 106 PHE A O 1
ATOM 841 N N . HIS A 1 107 ? 5.329 -0.296 -24.209 1.00 87.81 107 HIS A N 1
ATOM 842 C CA . HIS A 1 107 ? 5.756 0.657 -25.225 1.00 87.81 107 HIS A CA 1
ATOM 843 C C . HIS A 1 107 ? 6.641 -0.035 -26.263 1.00 87.81 107 HIS A C 1
ATOM 845 O O . HIS A 1 107 ? 7.558 -0.767 -25.918 1.00 87.81 107 HIS A O 1
ATOM 851 N N . PHE A 1 108 ? 6.437 0.280 -27.545 1.00 86.94 108 PHE A N 1
ATOM 852 C CA . PHE A 1 108 ? 7.216 -0.286 -28.658 1.00 86.94 108 PHE A CA 1
ATOM 853 C C . PHE A 1 108 ? 8.709 0.095 -28.664 1.00 86.94 108 PHE A C 1
ATOM 855 O O . PHE A 1 108 ? 9.478 -0.448 -29.451 1.00 86.94 108 PHE A O 1
ATOM 862 N N . ARG A 1 109 ? 9.114 1.087 -27.857 1.00 87.56 109 ARG A N 1
ATOM 863 C CA . ARG A 1 109 ? 10.509 1.529 -27.816 1.00 87.56 109 ARG A CA 1
ATOM 864 C C . ARG A 1 109 ? 11.220 0.628 -26.817 1.00 87.56 109 ARG A C 1
ATOM 866 O O . ARG A 1 109 ? 10.675 0.466 -25.724 1.00 87.56 109 ARG A O 1
ATOM 873 N N . PRO A 1 110 ? 12.401 0.098 -27.160 1.00 86.81 110 PRO A N 1
ATOM 874 C CA . PRO A 1 110 ? 13.161 -0.706 -26.223 1.00 86.81 110 PRO A CA 1
ATOM 875 C C . PRO A 1 110 ? 13.473 0.113 -24.969 1.00 86.81 110 PRO A C 1
ATOM 877 O O . PRO A 1 110 ? 13.656 1.333 -25.033 1.00 86.81 110 PRO A O 1
ATOM 880 N N . LEU A 1 111 ? 13.489 -0.577 -23.834 1.00 85.12 111 LEU A N 1
ATOM 881 C CA . LEU A 1 111 ? 13.949 -0.020 -22.572 1.00 85.12 111 LEU A CA 1
ATOM 882 C C . LEU A 1 111 ? 15.466 0.167 -22.630 1.00 85.12 111 LEU A C 1
ATOM 884 O O . LEU A 1 111 ? 16.173 -0.606 -23.272 1.00 85.12 111 LEU A O 1
ATOM 888 N N . GLU A 1 112 ? 15.953 1.205 -21.962 1.00 88.12 112 GLU A N 1
ATOM 889 C CA . GLU A 1 112 ? 17.389 1.432 -21.802 1.00 88.12 112 GLU A CA 1
ATOM 890 C C . GLU A 1 112 ? 17.980 0.429 -20.796 1.00 88.12 112 GLU A C 1
ATOM 892 O O . GLU A 1 112 ? 17.271 -0.043 -19.902 1.00 88.12 112 GLU A O 1
ATOM 897 N N . ASP A 1 113 ? 19.285 0.154 -20.885 1.00 88.69 113 ASP A N 1
ATOM 898 C CA . ASP A 1 113 ? 19.970 -0.841 -20.040 1.00 88.69 113 ASP A CA 1
ATOM 899 C C . ASP A 1 113 ? 19.743 -0.609 -18.537 1.00 88.69 113 ASP A C 1
ATOM 901 O O . ASP A 1 113 ? 19.560 -1.553 -17.768 1.00 88.69 113 ASP A O 1
ATOM 905 N N . HIS A 1 114 ? 19.685 0.657 -18.111 1.00 88.56 114 HIS A N 1
ATOM 906 C CA . HIS A 1 114 ? 19.433 1.023 -16.716 1.00 88.56 114 HIS A CA 1
ATOM 907 C C . HIS A 1 114 ? 18.020 0.635 -16.252 1.00 88.56 114 HIS A C 1
ATOM 909 O O . HIS A 1 114 ? 17.835 0.212 -15.113 1.00 88.56 114 HIS A O 1
ATOM 915 N N . GLN A 1 115 ? 17.023 0.739 -17.136 1.00 88.62 115 GLN A N 1
ATOM 916 C CA . GLN A 1 115 ? 15.649 0.348 -16.830 1.00 88.62 115 GLN A CA 1
ATOM 917 C C . GLN A 1 115 ? 15.525 -1.172 -16.779 1.00 88.62 115 GLN A C 1
ATOM 919 O O . GLN A 1 115 ? 14.890 -1.687 -15.867 1.00 88.62 115 GLN A O 1
ATOM 924 N N . LEU A 1 116 ? 16.161 -1.887 -17.714 1.00 90.31 116 LEU A N 1
ATOM 925 C CA . LEU A 1 116 ? 16.215 -3.353 -17.698 1.00 90.31 116 LEU A CA 1
ATOM 926 C C . LEU A 1 116 ? 16.885 -3.873 -16.423 1.00 90.31 116 LEU A C 1
ATOM 928 O O . LEU A 1 116 ? 16.357 -4.765 -15.769 1.00 90.31 116 LEU A O 1
ATOM 932 N N . SER A 1 117 ? 18.000 -3.262 -16.026 1.00 92.75 117 SER A N 1
ATOM 933 C CA . SER A 1 117 ? 18.718 -3.618 -14.797 1.00 92.75 117 SER A CA 1
ATOM 934 C C . SER A 1 117 ? 17.861 -3.380 -13.551 1.00 92.75 117 SER A C 1
ATOM 936 O O . SER A 1 117 ? 17.818 -4.226 -12.663 1.00 92.75 117 SER A O 1
ATOM 938 N N . ASN A 1 118 ? 17.128 -2.262 -13.501 1.00 93.44 118 ASN A N 1
ATOM 939 C CA . ASN A 1 118 ? 16.165 -1.999 -12.433 1.00 93.44 118 ASN A CA 1
ATOM 940 C C . ASN A 1 118 ? 15.056 -3.058 -12.386 1.00 93.44 118 ASN A C 1
ATOM 942 O O . ASN A 1 118 ? 14.746 -3.551 -11.308 1.00 93.44 118 ASN A O 1
ATOM 946 N N . TRP A 1 119 ? 14.496 -3.442 -13.538 1.00 92.88 119 TRP A N 1
ATOM 947 C CA . TRP A 1 119 ? 13.489 -4.505 -13.616 1.00 92.88 119 TRP A CA 1
ATOM 948 C C . TRP A 1 119 ? 14.022 -5.850 -13.124 1.00 92.88 119 TRP A C 1
ATOM 950 O O . TRP A 1 119 ? 13.336 -6.506 -12.348 1.00 92.88 119 TRP A O 1
ATOM 960 N N . HIS A 1 120 ? 15.237 -6.242 -13.515 1.00 93.75 120 HIS A N 1
ATOM 961 C CA . HIS A 1 120 ? 15.862 -7.472 -13.023 1.00 93.75 120 HIS A CA 1
ATOM 962 C C . HIS A 1 120 ? 16.040 -7.448 -11.505 1.00 93.75 120 HIS A C 1
ATOM 964 O O . HIS A 1 120 ? 15.585 -8.359 -10.825 1.00 93.75 120 HIS A O 1
ATOM 970 N N . ASN A 1 121 ? 16.618 -6.374 -10.965 1.00 94.00 121 ASN A N 1
ATOM 971 C CA . ASN A 1 121 ? 16.815 -6.246 -9.522 1.00 94.00 121 ASN A CA 1
ATOM 972 C C . ASN A 1 121 ? 15.486 -6.201 -8.754 1.00 94.00 121 ASN A C 1
ATOM 974 O O . ASN A 1 121 ? 15.405 -6.730 -7.647 1.00 94.00 121 ASN A O 1
ATOM 978 N N . TYR A 1 122 ? 14.457 -5.569 -9.328 1.00 93.75 122 TYR A N 1
ATOM 979 C CA . TYR A 1 122 ? 13.141 -5.503 -8.708 1.00 93.75 122 TYR A CA 1
ATOM 980 C C . TYR A 1 122 ? 12.484 -6.885 -8.660 1.00 93.75 122 TYR A C 1
ATOM 982 O O . TYR A 1 122 ? 12.014 -7.293 -7.604 1.00 93.75 122 TYR A O 1
ATOM 990 N N . LEU A 1 123 ? 12.509 -7.640 -9.763 1.00 92.44 123 LEU A N 1
ATOM 991 C CA . LEU A 1 123 ? 11.973 -9.004 -9.802 1.00 92.44 123 LEU A CA 1
ATOM 992 C C . LEU A 1 123 ? 12.731 -9.938 -8.848 1.00 92.44 123 LEU A C 1
ATOM 994 O O . LEU A 1 123 ? 12.093 -10.609 -8.044 1.00 92.44 123 LEU A O 1
ATOM 998 N N . ASP A 1 124 ? 14.066 -9.891 -8.845 1.00 93.62 124 ASP A N 1
ATOM 999 C CA . ASP A 1 124 ? 14.908 -10.638 -7.900 1.00 93.62 124 ASP A CA 1
ATOM 1000 C C . ASP A 1 124 ? 14.550 -10.334 -6.436 1.00 93.62 124 ASP A C 1
ATOM 1002 O O . ASP A 1 124 ? 14.562 -11.219 -5.578 1.00 93.62 124 ASP A O 1
ATOM 1006 N N . PHE A 1 125 ? 14.274 -9.064 -6.123 1.00 92.25 125 PHE A N 1
ATOM 1007 C CA . PHE A 1 125 ? 13.855 -8.644 -4.790 1.00 92.25 125 PHE A CA 1
ATOM 1008 C C . PHE A 1 125 ? 12.499 -9.251 -4.412 1.00 92.25 125 PHE A C 1
ATOM 1010 O O . PHE A 1 125 ? 12.372 -9.808 -3.322 1.00 92.25 125 PHE A O 1
ATOM 1017 N N . ILE A 1 126 ? 11.512 -9.179 -5.312 1.00 89.75 126 ILE A N 1
ATOM 1018 C CA . ILE A 1 126 ? 10.160 -9.707 -5.084 1.00 89.75 126 ILE A CA 1
ATOM 1019 C C . ILE A 1 126 ? 10.177 -11.228 -4.927 1.00 89.75 126 ILE A C 1
ATOM 1021 O O . ILE A 1 126 ? 9.521 -11.743 -4.028 1.00 89.75 126 ILE A O 1
ATOM 1025 N N . GLU A 1 127 ? 10.931 -11.948 -5.758 1.00 89.69 127 GLU A N 1
ATOM 1026 C CA . GLU A 1 127 ? 11.050 -13.408 -5.667 1.00 89.69 127 GLU A CA 1
ATOM 1027 C C . GLU A 1 127 ? 11.621 -13.835 -4.311 1.00 89.69 127 GLU A C 1
ATOM 1029 O O . GLU A 1 127 ? 11.055 -14.701 -3.645 1.00 89.69 127 GLU A O 1
ATOM 1034 N N . ARG A 1 128 ? 12.674 -13.154 -3.840 1.00 88.38 128 ARG A N 1
ATOM 1035 C CA . ARG A 1 128 ? 13.250 -13.409 -2.511 1.00 88.38 128 ARG A CA 1
ATOM 1036 C C . ARG A 1 128 ? 12.254 -13.096 -1.395 1.00 88.38 128 ARG A C 1
ATOM 1038 O O . ARG A 1 128 ? 12.095 -13.909 -0.497 1.00 88.38 128 ARG A O 1
ATOM 1045 N N . GLU A 1 129 ? 11.586 -11.943 -1.441 1.00 82.69 129 GLU A N 1
ATOM 1046 C CA . GLU A 1 129 ? 10.563 -11.546 -0.457 1.00 82.69 129 GLU A CA 1
ATOM 1047 C C . GLU A 1 129 ? 9.354 -12.494 -0.423 1.00 82.69 129 GLU A C 1
ATOM 1049 O O . GLU A 1 129 ? 8.802 -12.749 0.647 1.00 82.69 129 GLU A O 1
ATOM 1054 N N . ALA A 1 130 ? 8.930 -13.025 -1.571 1.00 69.25 130 ALA A N 1
ATOM 1055 C CA . ALA A 1 130 ? 7.793 -13.936 -1.671 1.00 69.25 130 ALA A CA 1
ATOM 1056 C C . ALA A 1 130 ? 8.080 -15.299 -1.023 1.00 69.25 130 ALA A C 1
ATOM 1058 O O . ALA A 1 130 ? 7.194 -15.861 -0.378 1.00 69.25 130 ALA A O 1
ATOM 1059 N N . ASP A 1 131 ? 9.317 -15.792 -1.121 1.00 64.88 131 ASP A N 1
ATOM 1060 C CA . ASP A 1 131 ? 9.740 -17.033 -0.465 1.00 64.88 131 ASP A CA 1
ATOM 1061 C C . ASP A 1 131 ? 9.733 -16.929 1.073 1.00 64.88 131 ASP A C 1
ATOM 1063 O O . ASP A 1 131 ? 9.529 -17.935 1.752 1.00 64.88 131 ASP A O 1
ATOM 1067 N N . PHE A 1 132 ? 9.889 -15.726 1.643 1.00 57.66 132 PHE A N 1
ATOM 1068 C CA . PHE A 1 132 ? 9.799 -15.500 3.096 1.00 57.66 132 PHE A CA 1
ATOM 1069 C C . PHE A 1 132 ? 8.361 -15.420 3.632 1.00 57.66 132 PHE A C 1
ATOM 1071 O O . PHE A 1 132 ? 8.164 -15.493 4.843 1.00 57.66 132 PHE A O 1
ATOM 1078 N N . ASN A 1 133 ? 7.362 -15.257 2.760 1.00 56.03 133 ASN A N 1
ATOM 1079 C CA . ASN A 1 133 ? 5.955 -15.076 3.140 1.00 56.03 133 ASN A CA 1
ATOM 1080 C C . ASN A 1 133 ? 5.109 -16.357 2.987 1.00 56.03 133 ASN A C 1
ATOM 1082 O O . ASN A 1 133 ? 3.879 -16.272 2.936 1.00 56.03 133 ASN A O 1
ATOM 1086 N N . LYS A 1 134 ? 5.748 -17.528 2.877 1.00 45.81 134 LYS A N 1
ATOM 1087 C CA . LYS A 1 134 ? 5.099 -18.820 2.619 1.00 45.81 134 LYS A CA 1
ATOM 1088 C C . LYS A 1 134 ? 5.021 -19.720 3.849 1.00 45.81 134 LYS A C 1
ATOM 1090 O O . LYS A 1 134 ? 5.957 -19.678 4.676 1.00 45.81 134 LYS A O 1
#

Secondary structure (DSSP, 8-state):
-HHHHHHHHHHHHHHHHHHHS-HHHHS-HHHHHHHHHHHHHHHHS-----------------------HHHHHHHHHHHHHHHHHHHHHHHHHHHHHHHH---SS--SSPPPHHHHHHHHHHHHHHHHHHHTT-

Radius of gyration: 23.94 Å; chains: 1; bounding box: 39×50×73 Å

Foldseek 3Di:
DVVLVVLVVVLVVLVVCLVPDFPVVSDDPVNVVVVVVVVVVVVPVDDDDDDDDDDDDDPPPPPPDPPDSVNVSVVVNVVVVVVSVVVVVVCVVCVVLVVLPPDPDDDPDDDDPVNVVSVVVNVVVVVVVVVVVD

InterPro domains:
  IPR059164 PRP39, C-terminal HAT repeat [PF23241] (93-133)

Organism: NCBI:txid210225